Protein AF-A0A0C9T086-F1 (afdb_monomer_lite)

Organism: NCBI:txid664439

Sequence (77 aa):
NGLKNVPGTVSEVKVRLVWVQVPSENGVHLELMDQFEVEMEHNWYETTVTASFPHRIVGVVDWASDSPMPLPVATEE

Foldseek 3Di:
DFAPPDPQAPDTKDKDWDWDWDQDPVGTDTAIWIWIFGHGPQWTKIWTWHPDPPIDTPDIDIPGDPDDDDDDDDDDD

Structure (mmCIF, N/CA/C/O backbone):
data_AF-A0A0C9T086-F1
#
_entry.id   AF-A0A0C9T086-F1
#
loop_
_atom_site.group_PDB
_atom_site.id
_atom_site.t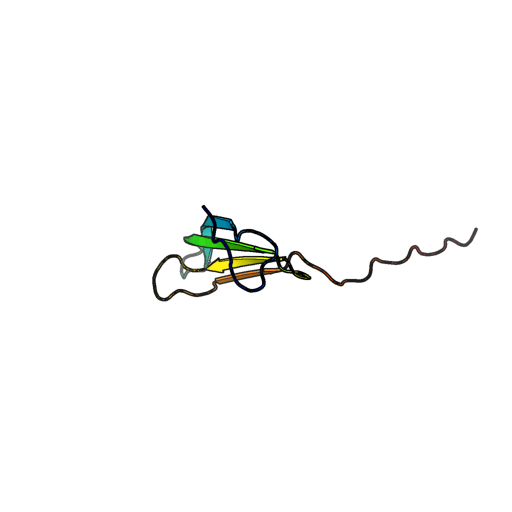ype_symbol
_atom_site.label_atom_id
_atom_site.label_alt_id
_atom_site.label_comp_id
_atom_site.label_asym_id
_atom_site.label_entity_id
_atom_site.label_seq_id
_atom_site.pdbx_PDB_ins_code
_atom_site.Cartn_x
_atom_site.Cartn_y
_atom_site.Cartn_z
_atom_site.occupancy
_atom_site.B_iso_or_equiv
_atom_site.auth_seq_id
_atom_site.auth_comp_id
_atom_site.auth_asym_id
_atom_site.auth_atom_id
_atom_site.pdbx_PDB_model_num
ATOM 1 N N . ASN A 1 1 ? 4.237 -14.022 -1.553 1.00 67.38 1 ASN A N 1
ATOM 2 C CA . ASN A 1 1 ? 2.818 -13.718 -1.810 1.00 67.38 1 ASN A CA 1
ATOM 3 C C . ASN A 1 1 ? 2.756 -12.465 -2.647 1.00 67.38 1 ASN A C 1
ATOM 5 O O . ASN A 1 1 ? 3.139 -11.412 -2.156 1.00 67.38 1 ASN A O 1
ATOM 9 N N . GLY A 1 2 ? 2.327 -12.598 -3.894 1.00 84.81 2 GLY A N 1
ATOM 10 C CA . GLY A 1 2 ? 2.145 -11.479 -4.806 1.00 84.81 2 GLY A CA 1
ATOM 11 C C . GLY A 1 2 ? 1.331 -11.906 -6.022 1.00 84.81 2 GLY A C 1
ATOM 12 O O . GLY A 1 2 ? 1.115 -13.102 -6.254 1.00 84.81 2 GLY A O 1
ATOM 13 N N . LEU A 1 3 ? 0.807 -10.921 -6.746 1.00 94.44 3 LEU A N 1
ATOM 14 C CA . LEU A 1 3 ? -0.021 -11.127 -7.928 1.00 94.44 3 LEU A CA 1
ATOM 15 C C . LEU A 1 3 ? 0.843 -10.947 -9.173 1.00 94.44 3 LEU A C 1
ATOM 17 O O . LEU A 1 3 ? 1.485 -9.914 -9.368 1.00 94.44 3 LEU A O 1
ATOM 21 N N . LYS A 1 4 ? 0.855 -11.974 -10.020 1.00 96.38 4 LYS A N 1
ATOM 22 C CA . LYS A 1 4 ? 1.658 -12.016 -11.245 1.00 96.38 4 LYS A CA 1
ATOM 23 C C . LYS A 1 4 ? 0.810 -11.669 -12.458 1.00 96.38 4 LYS A C 1
ATOM 25 O O . LYS A 1 4 ? -0.380 -11.973 -12.481 1.00 96.38 4 LYS A O 1
ATOM 30 N N . ASN A 1 5 ? 1.459 -11.118 -13.485 1.00 95.31 5 ASN A N 1
ATOM 31 C CA . ASN A 1 5 ? 0.835 -10.758 -14.762 1.00 95.31 5 ASN A CA 1
ATOM 32 C C . ASN A 1 5 ? -0.369 -9.814 -14.593 1.00 95.31 5 ASN A C 1
ATOM 34 O O . ASN A 1 5 ? -1.370 -9.948 -15.296 1.00 95.31 5 ASN A O 1
ATOM 38 N N . VAL A 1 6 ? -0.285 -8.887 -13.635 1.00 96.19 6 VAL A N 1
ATOM 39 C CA . VAL A 1 6 ? -1.303 -7.852 -13.457 1.00 96.19 6 VAL A CA 1
ATOM 40 C C . VAL A 1 6 ? -1.144 -6.837 -14.595 1.00 96.19 6 VAL A C 1
ATOM 42 O O . VAL A 1 6 ? -0.046 -6.319 -14.797 1.00 96.19 6 VAL A O 1
ATOM 45 N N . PRO A 1 7 ? -2.194 -6.558 -15.384 1.00 96.75 7 PRO A N 1
ATOM 46 C CA . PRO A 1 7 ? -2.095 -5.600 -16.478 1.00 96.75 7 PRO A CA 1
ATOM 47 C C . PRO A 1 7 ? -1.641 -4.216 -15.996 1.00 96.75 7 PRO A C 1
ATOM 49 O O . PRO A 1 7 ? -2.190 -3.681 -15.036 1.00 96.75 7 PRO A O 1
ATOM 52 N N . GLY A 1 8 ? -0.664 -3.629 -16.692 1.00 94.94 8 GLY A N 1
ATOM 53 C CA . GLY A 1 8 ? -0.149 -2.285 -16.407 1.00 94.94 8 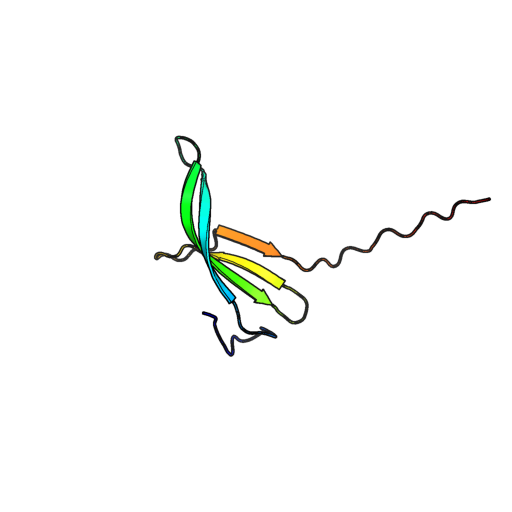GLY A CA 1
ATOM 54 C C . GLY A 1 8 ? 0.936 -2.212 -15.330 1.00 94.94 8 GLY A C 1
ATOM 55 O O . GLY A 1 8 ? 1.464 -1.124 -15.108 1.00 94.94 8 GLY A O 1
ATOM 56 N N . THR A 1 9 ? 1.293 -3.329 -14.690 1.00 97.44 9 THR A N 1
ATOM 57 C CA . THR A 1 9 ? 2.411 -3.371 -13.740 1.00 97.44 9 THR A CA 1
ATOM 58 C C . THR A 1 9 ? 3.695 -3.802 -14.433 1.00 97.44 9 THR A C 1
ATOM 60 O O . THR A 1 9 ? 3.677 -4.627 -15.348 1.00 97.44 9 THR A O 1
ATOM 63 N N . VAL A 1 10 ? 4.821 -3.238 -13.998 1.00 97.38 10 VAL A N 1
ATOM 64 C CA . VAL A 1 10 ? 6.155 -3.581 -14.529 1.00 97.38 10 VAL A CA 1
ATOM 65 C C . VAL A 1 10 ? 6.838 -4.679 -13.711 1.00 97.38 10 VAL A C 1
ATOM 67 O O . VAL A 1 10 ? 7.785 -5.313 -14.175 1.00 97.38 10 VAL A O 1
ATOM 70 N N . SER A 1 11 ? 6.323 -4.958 -12.512 1.00 96.12 11 SER A N 1
ATOM 71 C CA . SER A 1 11 ? 6.785 -6.019 -11.619 1.00 96.12 11 SER A CA 1
ATOM 72 C C . SER A 1 11 ? 5.609 -6.759 -10.954 1.00 96.12 11 SER A C 1
ATOM 74 O O . SER A 1 11 ? 4.434 -6.446 -11.183 1.00 96.12 11 SER A O 1
ATOM 76 N N . GLU A 1 12 ? 5.912 -7.817 -10.189 1.00 97.75 12 GLU A N 1
ATOM 77 C CA . GLU A 1 12 ? 4.914 -8.547 -9.393 1.00 97.75 12 GLU A CA 1
ATOM 78 C C . GLU A 1 12 ? 4.326 -7.619 -8.322 1.00 97.75 12 GLU A C 1
ATOM 80 O O . GLU A 1 12 ? 5.066 -7.049 -7.521 1.00 97.75 12 GLU A O 1
ATOM 85 N N . VAL A 1 13 ? 2.994 -7.516 -8.265 1.00 97.81 13 VAL A N 1
ATOM 86 C CA . VAL A 1 13 ? 2.317 -6.746 -7.214 1.00 97.81 13 VAL A CA 1
ATOM 87 C C . VAL A 1 13 ? 2.532 -7.451 -5.886 1.00 97.81 13 VAL A C 1
ATOM 89 O O . VAL A 1 13 ? 2.078 -8.585 -5.698 1.00 97.81 13 VAL A O 1
ATOM 92 N N . LYS A 1 14 ? 3.201 -6.785 -4.946 1.00 97.88 14 LYS A N 1
ATOM 93 C CA . LYS A 1 14 ? 3.430 -7.349 -3.613 1.00 97.88 14 LYS A CA 1
ATOM 94 C C . LYS A 1 14 ? 2.197 -7.121 -2.759 1.00 97.88 14 LYS A C 1
ATOM 96 O O . LYS A 1 14 ? 1.618 -6.041 -2.790 1.00 97.88 14 LYS A O 1
ATOM 101 N N . VAL A 1 15 ? 1.827 -8.128 -1.974 1.00 96.44 15 VAL A N 1
ATOM 102 C CA . VAL A 1 15 ? 0.687 -8.049 -1.054 1.00 96.44 15 VAL A CA 1
ATOM 103 C C . VAL A 1 15 ? 1.155 -8.404 0.346 1.00 96.44 15 VAL A C 1
ATOM 105 O O . VAL A 1 15 ? 1.793 -9.443 0.548 1.00 96.44 15 VAL A O 1
ATOM 108 N N . ARG A 1 16 ? 0.826 -7.554 1.317 1.00 95.69 16 ARG A N 1
ATOM 109 C CA . ARG A 1 16 ? 1.065 -7.809 2.739 1.00 95.69 16 ARG A CA 1
ATOM 110 C C . ARG A 1 16 ? -0.161 -7.467 3.570 1.00 95.69 16 ARG A C 1
ATOM 112 O O . ARG A 1 16 ? -0.909 -6.557 3.247 1.00 95.69 16 ARG A O 1
ATOM 119 N N . LEU A 1 17 ? -0.310 -8.184 4.670 1.00 96.25 17 LEU A N 1
ATOM 120 C CA . LEU A 1 17 ? -1.330 -7.930 5.672 1.00 96.25 17 LEU A CA 1
ATOM 121 C C . LEU A 1 17 ? -0.773 -6.924 6.689 1.00 96.25 17 LEU A C 1
ATOM 123 O O . LEU A 1 17 ? 0.318 -7.143 7.223 1.00 96.25 17 LEU A O 1
ATOM 127 N N . VAL A 1 18 ? -1.486 -5.832 6.949 1.00 96.25 18 VAL A N 1
ATOM 128 C CA . VAL A 1 18 ? -1.026 -4.736 7.819 1.00 96.25 18 VAL A CA 1
ATOM 129 C C . VAL A 1 18 ? -2.104 -4.302 8.805 1.00 96.25 18 VAL A C 1
ATOM 131 O O . VAL A 1 18 ? -3.294 -4.399 8.522 1.00 96.25 18 VAL A O 1
ATOM 134 N N . TRP A 1 19 ? -1.681 -3.801 9.966 1.00 96.19 19 TRP A N 1
ATOM 135 C CA . TRP A 1 19 ? -2.5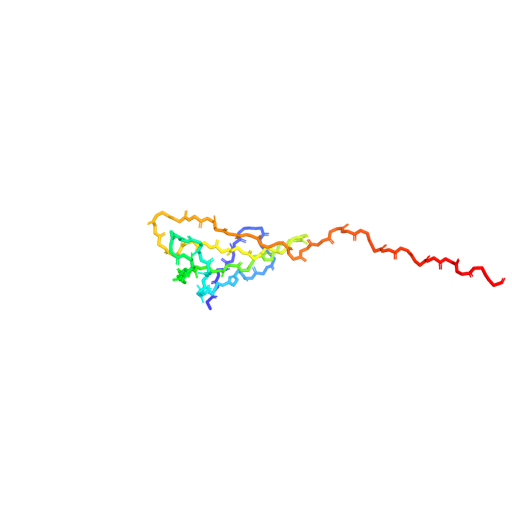70 -3.138 10.919 1.00 96.19 19 TRP A CA 1
ATOM 136 C C . TRP A 1 19 ? -2.618 -1.640 10.630 1.00 96.19 19 TRP A C 1
ATOM 138 O O . TRP A 1 19 ? -1.579 -0.982 10.594 1.00 96.19 19 TRP A O 1
ATOM 148 N N . VAL A 1 20 ? -3.822 -1.104 10.460 1.00 94.94 20 VAL A N 1
ATOM 149 C CA . VAL A 1 20 ? -4.070 0.296 10.108 1.00 94.94 20 VAL A CA 1
ATOM 150 C C . VAL A 1 20 ? -4.845 0.965 11.227 1.00 94.94 20 VAL A C 1
ATOM 152 O O . VAL A 1 20 ? -5.801 0.406 11.758 1.00 94.94 20 VAL A O 1
ATOM 155 N N . GLN A 1 21 ? -4.426 2.173 11.589 1.00 94.81 21 GLN A N 1
ATOM 156 C CA . GLN A 1 21 ? -5.122 3.002 12.562 1.00 94.81 21 GLN A CA 1
ATOM 157 C C . GLN A 1 21 ? -6.343 3.663 11.922 1.00 94.81 21 GLN A C 1
ATOM 159 O O . GLN A 1 21 ? -6.203 4.473 11.008 1.00 94.81 21 GLN A O 1
ATOM 164 N N . VAL A 1 22 ? -7.533 3.341 12.428 1.00 90.31 22 VAL A N 1
ATOM 165 C CA . VAL A 1 22 ? -8.805 3.883 11.939 1.00 90.31 22 VAL A CA 1
ATOM 166 C C . VAL A 1 22 ? -9.471 4.718 13.044 1.00 90.31 22 VAL A C 1
ATOM 168 O O . VAL A 1 22 ? -9.620 4.230 14.174 1.00 90.31 22 VAL A O 1
ATOM 171 N N . PRO A 1 23 ? -9.879 5.972 12.758 1.00 92.38 23 PRO A N 1
ATOM 172 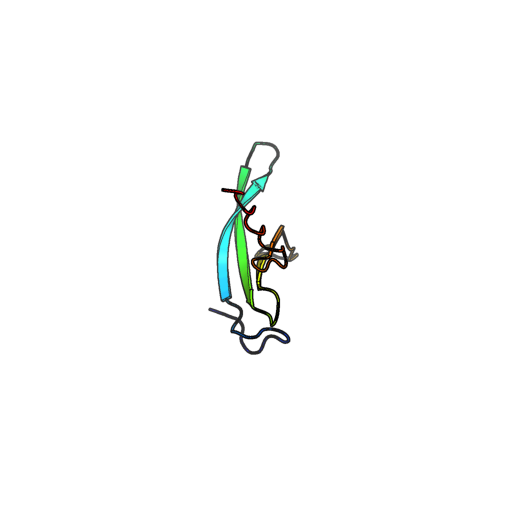C CA . PRO A 1 23 ? -10.654 6.778 13.695 1.00 92.38 23 PRO A CA 1
ATOM 173 C C . PRO A 1 23 ? -11.977 6.104 14.080 1.00 92.38 23 PRO A C 1
ATOM 175 O O . PRO A 1 23 ? -12.663 5.512 13.252 1.00 92.38 23 PRO A O 1
ATOM 178 N N . SER A 1 24 ? -12.351 6.221 15.348 1.00 90.31 24 SER A N 1
ATOM 179 C CA . SER A 1 24 ? -13.587 5.701 15.936 1.00 90.31 24 SER A CA 1
ATOM 180 C C . SER A 1 24 ? -14.137 6.687 16.964 1.00 90.31 24 SER A C 1
ATOM 182 O O . SER A 1 24 ? -13.446 7.625 17.360 1.00 90.31 24 SER A O 1
ATOM 184 N N . GLU A 1 25 ? -15.360 6.457 17.439 1.00 93.00 25 GLU A N 1
ATOM 185 C CA . GLU A 1 25 ? -16.015 7.327 18.427 1.00 93.00 25 GLU A CA 1
ATOM 186 C C . GLU A 1 25 ? -15.174 7.543 19.699 1.00 93.00 25 GLU A C 1
ATOM 188 O O . GLU A 1 25 ? -15.171 8.636 20.257 1.00 93.00 25 GLU A O 1
ATOM 193 N N . ASN A 1 26 ? -14.408 6.529 20.119 1.00 93.00 26 ASN A N 1
ATOM 194 C CA . ASN A 1 26 ? -13.638 6.539 21.368 1.00 93.00 26 ASN A CA 1
ATOM 195 C C . ASN A 1 26 ? -12.118 6.673 21.155 1.00 93.00 26 ASN A C 1
ATOM 197 O O . ASN A 1 26 ? -11.341 6.356 22.055 1.00 93.00 26 ASN A O 1
ATOM 201 N N . GLY A 1 27 ? -11.678 7.116 19.973 1.00 94.19 27 GLY A N 1
ATOM 202 C CA . GLY A 1 27 ? -10.261 7.276 19.640 1.00 94.19 27 GLY A CA 1
ATOM 203 C C . GLY A 1 27 ? -9.871 6.500 18.389 1.00 94.19 27 GLY A C 1
ATOM 204 O O . GLY A 1 27 ? -10.512 6.628 17.351 1.00 94.19 27 GLY A O 1
ATOM 205 N N . VAL A 1 28 ? -8.818 5.691 18.466 1.00 95.25 28 VAL A N 1
ATOM 206 C CA . VAL A 1 28 ? -8.282 4.932 17.328 1.00 95.25 28 VAL A CA 1
ATOM 207 C C . VAL A 1 28 ? -8.321 3.445 17.648 1.00 95.25 28 VAL A C 1
ATOM 209 O O . VAL A 1 28 ? -7.955 3.042 18.751 1.00 95.25 28 VAL A O 1
ATOM 212 N N . HIS A 1 29 ? -8.723 2.629 16.677 1.00 93.38 29 HIS A N 1
ATOM 213 C CA . HIS A 1 29 ? -8.562 1.178 16.739 1.00 93.38 29 HIS A CA 1
ATOM 214 C C . HIS A 1 29 ? -7.687 0.694 15.582 1.00 93.38 29 HIS A C 1
ATOM 216 O O . HIS A 1 29 ? -7.467 1.421 14.612 1.00 93.38 29 HIS A O 1
ATOM 222 N N . LEU A 1 30 ? -7.150 -0.517 15.720 1.00 94.62 30 LEU A N 1
ATOM 223 C CA . LEU A 1 30 ? -6.391 -1.172 14.664 1.00 94.62 30 LEU A CA 1
ATOM 224 C C . LEU A 1 30 ? -7.311 -2.100 13.882 1.00 94.62 30 LEU A C 1
ATOM 226 O O . LEU A 1 30 ? -7.981 -2.951 14.465 1.00 94.62 30 LEU A O 1
ATOM 230 N N . GLU A 1 31 ? -7.291 -1.957 12.568 1.00 93.94 31 GLU A N 1
ATOM 231 C CA . GLU A 1 31 ? -7.987 -2.843 11.648 1.00 93.94 31 GLU A CA 1
ATOM 232 C C . GLU A 1 31 ? -6.973 -3.524 10.728 1.00 93.94 31 GLU A C 1
ATOM 234 O O . GLU A 1 31 ? -5.989 -2.923 10.294 1.00 93.94 31 GLU A O 1
ATOM 239 N N . LEU A 1 32 ? -7.189 -4.813 10.488 1.00 96.12 32 LEU A N 1
ATOM 240 C CA . LEU A 1 32 ? -6.325 -5.641 9.665 1.00 96.12 32 LEU A CA 1
ATOM 241 C C . LEU A 1 32 ? -6.739 -5.495 8.196 1.00 96.12 32 LEU A C 1
ATOM 243 O O . LEU A 1 32 ? -7.886 -5.767 7.841 1.00 96.12 32 LEU A O 1
ATOM 247 N N . MET A 1 33 ? -5.811 -5.063 7.350 1.00 97.00 33 MET A N 1
ATOM 248 C CA . MET A 1 33 ? -6.066 -4.700 5.956 1.00 97.00 33 MET A CA 1
ATOM 249 C C . MET A 1 33 ? -5.008 -5.291 5.023 1.00 97.00 33 MET A C 1
ATOM 251 O O . MET A 1 33 ? -3.906 -5.634 5.455 1.00 97.00 33 MET A O 1
ATOM 255 N N . ASP A 1 34 ? -5.340 -5.385 3.739 1.00 97.25 34 ASP A N 1
ATOM 256 C CA . ASP A 1 34 ? -4.388 -5.755 2.696 1.00 97.25 34 ASP A CA 1
ATOM 257 C C . ASP A 1 34 ? -3.717 -4.498 2.150 1.00 97.25 34 ASP A C 1
ATOM 259 O O . ASP A 1 34 ? -4.380 -3.527 1.787 1.00 97.25 34 ASP A O 1
ATOM 263 N N . GLN A 1 35 ? -2.393 -4.518 2.069 1.00 97.69 35 GLN A N 1
ATOM 264 C CA . GLN A 1 35 ? -1.609 -3.463 1.453 1.00 97.69 35 GLN A CA 1
ATOM 265 C C . GLN A 1 35 ? -0.886 -3.996 0.222 1.00 97.69 35 GLN A C 1
ATOM 267 O O . GLN A 1 35 ? -0.152 -4.988 0.284 1.00 97.69 35 GLN A O 1
ATOM 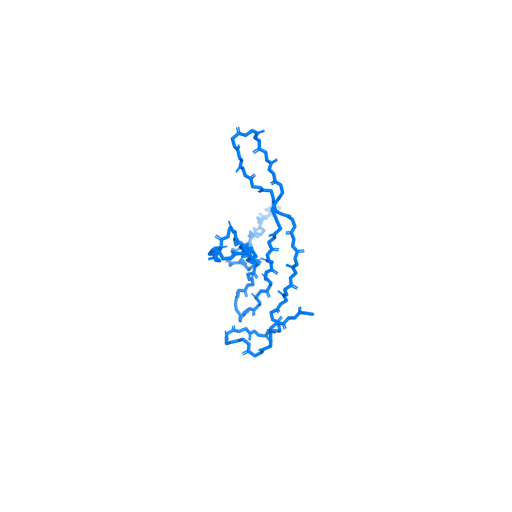272 N N . PHE A 1 36 ? -1.113 -3.311 -0.893 1.00 97.50 36 PHE A N 1
ATOM 273 C CA . PHE A 1 36 ? -0.585 -3.632 -2.208 1.00 97.50 36 PHE A CA 1
ATOM 274 C C . PHE A 1 36 ? 0.515 -2.644 -2.571 1.00 97.50 36 PHE A C 1
ATOM 276 O O . PHE A 1 36 ? 0.281 -1.442 -2.511 1.00 97.50 36 PHE A O 1
ATOM 283 N N . GLU A 1 37 ? 1.674 -3.138 -2.999 1.00 98.00 37 GLU A N 1
ATOM 284 C CA . GLU A 1 37 ? 2.659 -2.334 -3.730 1.00 98.00 37 GLU A CA 1
ATOM 285 C C . GLU A 1 37 ? 2.509 -2.615 -5.224 1.00 98.00 37 GLU A C 1
ATOM 287 O O . GLU A 1 37 ? 2.690 -3.752 -5.668 1.00 98.00 37 GLU A O 1
ATOM 292 N N . VAL A 1 38 ? 2.178 -1.578 -5.987 1.00 97.94 38 VAL A N 1
ATOM 293 C CA . VAL A 1 38 ? 1.882 -1.640 -7.416 1.00 97.94 38 VAL A CA 1
ATOM 294 C C . VAL A 1 38 ? 2.844 -0.715 -8.150 1.00 97.94 38 VAL A C 1
ATOM 296 O O . VAL A 1 38 ? 2.642 0.496 -8.211 1.00 97.94 38 VAL A O 1
ATOM 299 N N . GLU A 1 39 ? 3.903 -1.297 -8.700 1.00 97.31 39 GLU A N 1
ATOM 300 C CA . GLU A 1 39 ? 4.863 -0.586 -9.542 1.00 97.31 39 GLU A CA 1
ATOM 301 C C . GLU A 1 39 ? 4.365 -0.568 -10.993 1.00 97.31 39 GLU A C 1
ATOM 303 O O . GLU A 1 39 ? 4.038 -1.610 -11.573 1.00 97.31 39 GLU A O 1
ATOM 308 N N . MET A 1 40 ? 4.299 0.624 -11.575 1.00 96.81 40 MET A N 1
ATOM 309 C CA . MET A 1 40 ? 3.895 0.887 -12.954 1.00 96.81 40 MET A CA 1
ATOM 310 C C . MET A 1 40 ? 5.021 1.637 -13.681 1.00 96.81 40 MET A C 1
ATOM 312 O O . MET A 1 40 ? 6.008 2.027 -13.070 1.00 96.81 40 MET A O 1
ATOM 316 N N . GLU A 1 41 ? 4.868 1.877 -14.983 1.00 96.12 41 GLU A N 1
ATOM 317 C CA . GLU A 1 41 ? 5.922 2.491 -15.814 1.00 96.12 41 GLU A CA 1
ATOM 318 C C . GLU A 1 41 ? 6.405 3.866 -15.307 1.00 96.12 41 GLU A C 1
ATOM 320 O O . GLU A 1 41 ? 7.583 4.200 -15.416 1.00 96.12 41 GLU A O 1
ATOM 325 N N . HIS A 1 42 ? 5.495 4.679 -14.762 1.00 93.62 42 HIS A N 1
ATOM 326 C CA . HIS A 1 42 ? 5.788 6.052 -14.320 1.00 93.62 42 HIS A CA 1
ATOM 327 C C . HIS A 1 42 ? 5.353 6.345 -12.882 1.00 93.62 42 HIS A C 1
ATOM 329 O O . HIS A 1 42 ? 5.668 7.405 -12.361 1.00 93.62 42 HIS A O 1
ATOM 335 N N . ASN A 1 43 ? 4.637 5.418 -12.243 1.00 95.00 43 ASN A N 1
ATOM 336 C CA . ASN A 1 43 ? 4.094 5.595 -10.900 1.00 95.00 43 ASN A CA 1
ATOM 337 C C . ASN A 1 43 ? 4.400 4.373 -10.047 1.00 95.00 43 ASN A C 1
ATOM 339 O O . ASN A 1 43 ? 4.555 3.265 -10.563 1.00 95.00 43 ASN A O 1
ATOM 343 N N . TRP A 1 44 ? 4.401 4.557 -8.732 1.00 97.00 44 TRP A N 1
ATOM 344 C CA . TRP A 1 44 ? 4.482 3.443 -7.800 1.00 97.00 44 TRP A CA 1
ATOM 345 C C . TRP A 1 44 ? 3.528 3.684 -6.640 1.00 97.00 44 TRP A C 1
ATOM 347 O O . TRP A 1 44 ? 3.789 4.488 -5.748 1.00 97.00 44 TRP A O 1
ATOM 357 N N . TYR A 1 45 ? 2.417 2.951 -6.650 1.00 97.62 45 TYR A N 1
ATOM 358 C CA . TYR A 1 45 ? 1.384 3.077 -5.635 1.00 97.62 45 TYR A CA 1
ATOM 359 C C . TYR A 1 45 ? 1.567 2.072 -4.508 1.00 97.62 45 TYR A C 1
ATOM 361 O O . TYR A 1 45 ? 1.802 0.886 -4.734 1.00 97.62 45 TYR A O 1
ATOM 369 N N . GLU A 1 46 ? 1.351 2.534 -3.287 1.00 98.06 46 GLU A N 1
ATOM 370 C CA . GLU A 1 46 ? 1.054 1.693 -2.140 1.00 98.06 46 GLU A CA 1
ATOM 371 C C . GLU A 1 46 ? -0.404 1.925 -1.735 1.00 98.06 46 GLU A C 1
ATOM 373 O O . GLU A 1 46 ? -0.785 3.028 -1.352 1.00 98.06 46 GLU A O 1
ATOM 378 N N . THR A 1 47 ? -1.248 0.902 -1.859 1.00 97.31 47 THR A N 1
ATOM 379 C CA . THR A 1 47 ? -2.694 1.015 -1.616 1.00 97.31 47 THR A CA 1
ATOM 380 C C . THR A 1 47 ? -3.125 0.105 -0.483 1.00 97.31 47 THR A C 1
ATOM 382 O O . THR A 1 47 ? -2.861 -1.093 -0.516 1.00 97.31 47 THR A O 1
ATOM 385 N N . THR A 1 48 ? -3.845 0.661 0.486 1.00 97.56 48 THR A N 1
ATOM 386 C CA . THR A 1 48 ? -4.423 -0.067 1.617 1.00 97.56 48 THR A CA 1
ATOM 387 C C . THR A 1 48 ? -5.906 -0.319 1.356 1.00 97.56 48 THR A C 1
ATOM 389 O O . THR A 1 48 ? -6.665 0.624 1.120 1.00 97.56 48 THR A O 1
ATOM 392 N N . VAL A 1 49 ? -6.331 -1.580 1.410 1.00 96.75 49 VAL A N 1
ATOM 393 C CA . VAL A 1 49 ? -7.690 -2.040 1.097 1.00 96.75 49 VAL A CA 1
ATOM 394 C C . VAL A 1 49 ? -8.240 -2.873 2.252 1.00 96.75 49 VAL A C 1
ATOM 396 O O . VAL A 1 49 ? -7.522 -3.681 2.841 1.00 96.75 49 VAL A O 1
ATOM 399 N N . THR A 1 50 ? -9.525 -2.722 2.572 1.00 95.19 50 THR A N 1
ATOM 400 C CA . THR A 1 50 ? -10.177 -3.571 3.579 1.00 95.19 50 THR A CA 1
ATOM 401 C C . THR A 1 50 ? -10.086 -5.051 3.186 1.00 95.19 50 THR A C 1
ATOM 403 O O . THR A 1 50 ? -10.477 -5.445 2.083 1.00 95.19 50 THR A O 1
ATOM 406 N N . ALA A 1 51 ? -9.609 -5.890 4.110 1.00 92.00 51 ALA A N 1
ATOM 407 C CA . ALA A 1 51 ? -9.449 -7.328 3.870 1.00 92.00 51 ALA A CA 1
ATOM 408 C C . ALA A 1 51 ? -10.800 -8.065 3.763 1.00 92.00 51 ALA A C 1
ATOM 410 O O . ALA A 1 51 ? -10.894 -9.146 3.185 1.00 92.00 51 ALA A O 1
ATOM 411 N N . SER A 1 52 ? -11.870 -7.480 4.316 1.00 89.38 52 SER A N 1
ATOM 412 C CA . SER A 1 52 ? -13.224 -8.049 4.318 1.00 89.38 52 SER A CA 1
ATOM 413 C C . SER A 1 52 ? -14.169 -7.311 3.368 1.00 89.38 52 SER A C 1
ATOM 415 O O . SER A 1 52 ? -14.042 -6.104 3.152 1.00 89.38 52 SER A O 1
ATOM 417 N N . PHE A 1 53 ? -15.149 -8.041 2.824 1.00 89.06 53 PHE A N 1
ATOM 418 C CA . PHE A 1 53 ? -16.184 -7.478 1.959 1.00 89.06 53 PHE A CA 1
ATOM 419 C C . PHE A 1 53 ? -17.137 -6.554 2.750 1.00 89.06 53 PHE A C 1
ATOM 421 O O . PHE A 1 53 ? -17.544 -6.917 3.855 1.00 89.06 53 PHE A O 1
ATOM 428 N N . PRO A 1 54 ? -17.569 -5.409 2.188 1.00 93.25 54 PRO A N 1
ATOM 429 C CA . PRO A 1 54 ? -17.187 -4.874 0.880 1.00 93.25 54 PRO A CA 1
ATOM 430 C C . PRO A 1 54 ? -15.757 -4.322 0.881 1.00 93.25 54 PRO A C 1
ATOM 432 O O . PRO A 1 54 ? -15.402 -3.530 1.751 1.00 93.25 54 PRO A O 1
ATOM 435 N N . HIS A 1 55 ? -14.964 -4.704 -0.125 1.00 94.06 55 HIS A N 1
ATOM 436 C CA . HIS A 1 55 ? -13.600 -4.202 -0.283 1.00 94.06 55 HIS A CA 1
ATOM 437 C C . HIS A 1 55 ? -13.616 -2.706 -0.605 1.00 94.06 55 HIS A C 1
ATOM 439 O O . HIS A 1 55 ? -14.309 -2.268 -1.527 1.00 94.06 55 HIS A O 1
ATOM 445 N N . ARG A 1 56 ? -12.864 -1.920 0.164 1.00 94.69 56 ARG A N 1
ATOM 446 C CA . ARG A 1 56 ? -12.755 -0.465 0.021 1.00 94.69 56 ARG A CA 1
ATOM 447 C C . ARG A 1 56 ? -11.300 -0.047 0.110 1.00 94.69 56 ARG A C 1
ATOM 449 O O . ARG A 1 56 ? -10.582 -0.528 0.980 1.00 94.69 56 ARG A O 1
ATOM 456 N N . ILE A 1 57 ? -10.895 0.876 -0.755 1.00 95.75 57 ILE A N 1
ATOM 457 C CA . ILE A 1 57 ? -9.604 1.554 -0.636 1.00 95.75 57 ILE A CA 1
ATOM 458 C C . ILE A 1 57 ? -9.708 2.543 0.523 1.00 95.75 57 ILE A C 1
ATOM 460 O O . ILE A 1 57 ? -10.580 3.411 0.524 1.00 95.75 57 ILE A O 1
ATOM 464 N N . VAL A 1 58 ? -8.834 2.386 1.510 1.00 94.31 58 VAL A N 1
ATOM 465 C CA . VAL A 1 58 ? -8.784 3.219 2.720 1.00 94.31 58 VAL A CA 1
ATOM 466 C C . VAL A 1 58 ? -7.713 4.297 2.598 1.00 94.31 58 VAL A C 1
ATOM 468 O O . VAL A 1 58 ? -7.866 5.387 3.143 1.00 94.31 58 VAL A O 1
ATOM 471 N N . GLY A 1 59 ? -6.650 4.025 1.842 1.00 95.00 59 GLY A N 1
ATOM 472 C CA . GLY A 1 59 ? -5.586 4.985 1.587 1.00 95.00 59 GLY A CA 1
ATOM 473 C C . GLY A 1 59 ? -4.731 4.588 0.395 1.00 95.00 59 GLY A C 1
ATOM 474 O O . GLY A 1 59 ? -4.652 3.410 0.039 1.00 95.00 59 GLY A O 1
ATOM 475 N N . VAL A 1 60 ? -4.10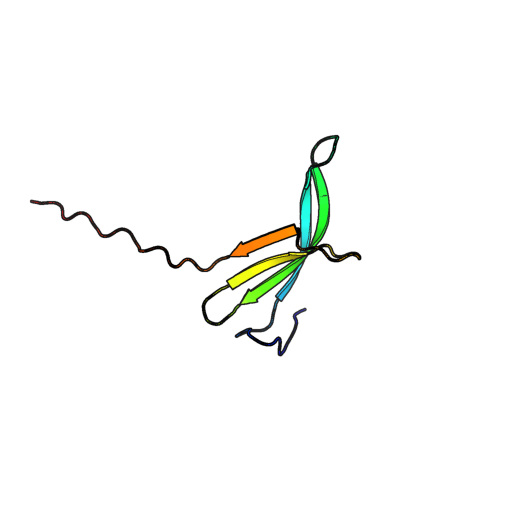2 5.592 -0.209 1.00 96.69 60 VAL A N 1
ATOM 476 C CA . VAL A 1 60 ? -3.151 5.441 -1.310 1.00 96.69 60 VAL A CA 1
ATOM 477 C C . VAL A 1 60 ? -1.971 6.364 -1.036 1.00 96.69 60 VAL A C 1
ATOM 479 O O . VAL A 1 60 ? -2.164 7.539 -0.728 1.00 96.69 60 VAL A O 1
ATOM 482 N N . VAL A 1 61 ? -0.764 5.827 -1.155 1.00 97.00 61 VAL A N 1
ATOM 483 C CA . VAL A 1 61 ? 0.484 6.583 -1.223 1.00 97.00 61 VAL A CA 1
ATOM 484 C C . VAL A 1 61 ? 1.011 6.453 -2.645 1.00 97.00 61 VAL A C 1
ATOM 486 O O . VAL A 1 61 ? 1.071 5.347 -3.178 1.00 97.00 61 VAL A O 1
ATOM 489 N N . ASP A 1 62 ? 1.377 7.577 -3.251 1.00 96.12 62 ASP A N 1
ATOM 490 C CA . ASP A 1 62 ? 2.142 7.605 -4.495 1.00 96.12 62 ASP A CA 1
ATOM 491 C C . ASP A 1 62 ? 3.601 7.903 -4.153 1.00 96.12 62 ASP A C 1
ATOM 493 O O . ASP A 1 62 ? 3.906 8.931 -3.543 1.00 96.12 62 ASP A O 1
ATOM 497 N N . TRP A 1 63 ? 4.486 6.969 -4.482 1.00 96.00 63 TRP A N 1
ATOM 498 C CA . TRP A 1 63 ? 5.919 7.106 -4.255 1.00 96.00 63 TRP A CA 1
ATOM 499 C C . TRP A 1 63 ? 6.626 7.839 -5.398 1.00 96.00 63 TRP A C 1
ATOM 501 O O . TRP A 1 63 ? 7.762 8.282 -5.213 1.00 96.00 63 TRP A O 1
ATOM 511 N N . ALA A 1 64 ? 5.987 7.982 -6.563 1.00 93.44 64 ALA A N 1
ATOM 512 C CA . ALA A 1 64 ? 6.533 8.753 -7.669 1.00 93.44 64 ALA A CA 1
ATOM 513 C C . ALA A 1 64 ? 6.176 10.238 -7.508 1.00 93.44 64 ALA A C 1
ATOM 515 O O . ALA A 1 64 ? 5.061 10.606 -7.145 1.00 93.44 64 ALA A O 1
ATOM 516 N N . SER A 1 65 ? 7.146 11.116 -7.763 1.00 89.56 65 SER A N 1
ATOM 517 C CA . SER A 1 65 ? 6.945 12.562 -7.723 1.00 89.56 65 SER A CA 1
ATOM 518 C C . SER A 1 65 ? 7.605 13.206 -8.931 1.00 89.56 65 SER A C 1
ATOM 520 O O . SER A 1 65 ? 8.819 13.117 -9.094 1.00 89.56 65 SER A O 1
ATOM 522 N N . ASP A 1 66 ? 6.810 13.921 -9.724 1.00 87.50 66 ASP A N 1
ATOM 523 C CA . ASP A 1 66 ? 7.283 14.722 -10.860 1.00 87.50 66 ASP A CA 1
ATOM 524 C C . ASP A 1 66 ? 7.740 16.132 -10.437 1.00 87.50 66 ASP A C 1
ATOM 526 O O . ASP A 1 66 ? 7.874 17.038 -11.264 1.00 87.50 66 ASP A O 1
ATOM 530 N N . SER A 1 67 ? 7.936 16.367 -9.134 1.00 85.88 67 SER A N 1
ATOM 531 C CA . SER A 1 67 ? 8.317 17.687 -8.635 1.00 85.88 67 SER A CA 1
ATOM 532 C C . SER A 1 67 ? 9.700 18.083 -9.164 1.00 85.88 67 SER A C 1
ATOM 534 O O . SER A 1 67 ? 10.659 17.323 -9.001 1.00 85.88 67 SER A O 1
ATOM 536 N N . PRO A 1 68 ? 9.864 19.295 -9.728 1.00 85.94 68 PRO A N 1
ATOM 537 C CA . PRO A 1 68 ? 11.178 19.774 -10.118 1.00 85.94 68 PRO A CA 1
ATOM 538 C C . PRO A 1 68 ? 12.065 19.911 -8.878 1.00 85.94 68 PRO A C 1
ATOM 540 O O . PRO A 1 68 ? 11.637 20.422 -7.838 1.00 85.94 68 PRO A O 1
ATOM 543 N N . MET A 1 69 ? 13.319 19.478 -8.995 1.00 83.00 69 MET A N 1
ATOM 544 C CA . MET A 1 69 ? 14.314 19.732 -7.960 1.00 83.00 69 MET A CA 1
ATOM 545 C C . MET A 1 69 ? 14.616 21.235 -7.900 1.00 83.00 69 MET A C 1
ATOM 547 O O . MET A 1 69 ? 14.746 21.866 -8.955 1.00 83.00 69 MET A O 1
ATOM 551 N N . PRO A 1 70 ? 14.760 21.826 -6.699 1.00 83.19 70 PRO A N 1
ATOM 552 C CA . PRO A 1 70 ? 15.181 23.213 -6.579 1.00 83.19 70 PRO A CA 1
ATOM 553 C C . PRO A 1 70 ? 16.519 23.412 -7.291 1.00 83.19 70 PRO A C 1
ATOM 555 O O . PRO A 1 70 ? 17.466 22.653 -7.071 1.00 83.19 70 PRO A O 1
ATOM 558 N N . LEU A 1 71 ? 16.603 24.434 -8.140 1.00 85.25 71 LEU A N 1
ATOM 559 C CA . LEU A 1 71 ? 17.875 24.820 -8.740 1.00 85.25 71 LEU A CA 1
ATOM 560 C C . LEU A 1 71 ? 18.760 25.478 -7.667 1.00 85.25 71 LEU A C 1
ATOM 562 O O . LEU A 1 71 ? 18.239 26.229 -6.836 1.00 85.25 71 LEU A O 1
ATOM 566 N N . PRO A 1 72 ? 20.083 25.236 -7.671 1.00 83.38 72 PRO A N 1
ATOM 567 C CA . PRO A 1 72 ? 21.000 25.962 -6.803 1.00 83.38 72 PRO A CA 1
ATOM 568 C C . PRO A 1 72 ? 20.881 27.471 -7.043 1.00 83.38 72 PRO A C 1
ATOM 570 O O . PRO A 1 72 ? 20.863 27.917 -8.192 1.00 83.38 72 PRO A O 1
ATOM 573 N N . VAL A 1 73 ? 20.830 28.265 -5.972 1.00 80.56 73 VAL A N 1
ATOM 574 C CA . VAL A 1 73 ? 20.994 29.720 -6.083 1.00 80.56 73 VAL A CA 1
ATOM 575 C C . VAL A 1 73 ? 22.468 29.971 -6.383 1.00 80.56 73 VAL A C 1
ATOM 577 O O . VAL A 1 73 ? 23.326 29.529 -5.621 1.00 80.56 73 VAL A O 1
ATOM 580 N N . ALA A 1 74 ? 22.770 30.638 -7.497 1.00 77.88 74 ALA A N 1
ATOM 581 C CA . ALA A 1 74 ? 24.128 31.080 -7.771 1.00 77.88 74 ALA A CA 1
ATOM 582 C C . ALA A 1 74 ? 24.529 32.085 -6.684 1.00 77.88 74 ALA A C 1
ATOM 584 O O . ALA A 1 74 ? 23.946 33.163 -6.587 1.00 77.88 74 ALA A O 1
ATOM 585 N N . THR A 1 75 ? 25.480 31.714 -5.834 1.00 72.44 75 THR A N 1
ATOM 586 C CA . THR A 1 75 ? 26.137 32.670 -4.948 1.00 72.44 75 THR A CA 1
ATOM 587 C C . THR A 1 75 ? 27.023 33.541 -5.835 1.00 72.44 75 THR A C 1
ATOM 589 O O . THR A 1 75 ? 27.968 33.032 -6.433 1.00 72.44 75 THR A O 1
ATOM 592 N N . GLU A 1 76 ? 26.680 34.818 -5.996 1.00 66.31 76 GLU A N 1
ATOM 593 C CA . GLU A 1 76 ? 27.605 35.799 -6.569 1.00 66.31 76 GLU A CA 1
ATOM 594 C C . GLU A 1 76 ? 28.758 35.986 -5.566 1.00 66.31 76 GLU A C 1
ATOM 596 O O . GLU A 1 76 ? 28.518 36.397 -4.428 1.00 66.31 76 GLU A O 1
ATOM 601 N N . GLU A 1 77 ? 29.979 35.607 -5.962 1.00 55.44 77 GLU A N 1
ATOM 602 C CA . GLU A 1 77 ? 31.234 36.004 -5.297 1.00 55.44 77 GLU A CA 1
ATOM 603 C C . GLU A 1 77 ? 31.742 37.340 -5.851 1.00 55.44 77 GLU A C 1
ATOM 605 O O . GLU A 1 77 ? 31.702 37.521 -7.093 1.00 55.44 77 GLU A O 1
#

pLDDT: mean 92.27, std 7.85, range [55.44, 98.06]

Radius of gyration: 18.22 Å; chains: 1; bounding box: 48×50×38 Å

Secondary structure (DSSP, 8-state):
-EE-S-TTBSSPEEEEEEEEEEEETTEEEEEEEEEEEEEBSS-EEEEEEESSSSP-EEEEEE----PPPPPPP----